Protein AF-A0A4C1XET8-F1 (afdb_monomer_lite)

Radius of gyration: 29.23 Å; chains: 1; bounding box: 94×54×62 Å

Organism: Eumeta variegata (NCBI:txid151549)

Sequence (129 aa):
MHTLQVHTAGDDVRGASLRPRQPWALYQLQVLQNNFCRRASGAPWYVRNDILHRDLELPTISKYMQDMSKSSSTQLLTIPTHYYKQPYPTSLPPHHFIRRPRNVLSDPPDELTAEVERLTNINKDMTEL

Foldseek 3Di:
DDDDDDDDDPPPPVPPPPPPDDCPVLVVVQVVVLVVLCVVVVDDPPDDSVVSCVVVVHDRSVVVVVVVVVVVVVVVPVVDVPVVPDDDDPDDPPDDDPPPPPPPVPDDDDPVRVVVVVVVVVVVVVVVD

Secondary structure (DSSP, 8-state):
--------------------S-THHHHHHHHHHHHHHHHHHT--TTS-HHHHHHHTTPPPHHHHHHHHHHHHHHHHHHS-GGGG-S---S-PPP------------SPPPHHHHHHHHHHHHHHHHH--

pLDDT: mean 70.19, std 18.66, range [33.72, 93.88]

Structure (mmCIF, N/CA/C/O backbone):
data_AF-A0A4C1XET8-F1
#
_entry.id   AF-A0A4C1XET8-F1
#
loop_
_atom_site.group_PDB
_atom_site.id
_atom_site.type_symbol
_atom_site.label_atom_id
_atom_site.label_alt_id
_atom_site.label_comp_id
_atom_site.label_asym_id
_atom_site.label_entity_id
_atom_site.label_seq_id
_atom_site.pdbx_PDB_ins_code
_atom_site.Cartn_x
_atom_site.Cartn_y
_atom_site.Cartn_z
_atom_site.occupancy
_atom_site.B_iso_or_equiv
_atom_site.auth_seq_id
_atom_site.auth_comp_id
_atom_site.auth_asym_id
_atom_site.auth_atom_id
_atom_site.pdbx_PDB_model_num
ATOM 1 N N . MET A 1 1 ? -58.070 42.047 6.136 1.00 39.34 1 MET A N 1
ATOM 2 C CA . MET A 1 1 ? -57.972 41.349 7.433 1.00 39.34 1 MET A CA 1
ATOM 3 C C . MET A 1 1 ? -56.657 40.592 7.464 1.00 39.34 1 MET A C 1
ATOM 5 O O . MET A 1 1 ? -56.384 39.843 6.540 1.00 39.34 1 MET A O 1
ATOM 9 N N . HIS A 1 2 ? -55.825 40.900 8.458 1.00 38.28 2 HIS A N 1
ATOM 10 C CA . HIS A 1 2 ? -54.582 40.201 8.787 1.00 38.28 2 HIS A CA 1
ATOM 11 C C . HIS A 1 2 ? -54.860 38.758 9.231 1.00 38.28 2 HIS A C 1
ATOM 13 O O . HIS A 1 2 ? -55.822 38.572 9.965 1.00 38.28 2 HIS A O 1
ATOM 19 N N . THR A 1 3 ? -53.951 37.824 8.925 1.00 39.72 3 THR A N 1
ATOM 20 C CA . THR A 1 3 ? -53.373 36.871 9.900 1.00 39.72 3 THR A CA 1
ATOM 21 C C . THR A 1 3 ? -52.073 36.266 9.361 1.00 39.72 3 THR A C 1
ATOM 23 O O . THR A 1 3 ? -51.920 36.036 8.166 1.00 39.72 3 THR A O 1
ATOM 26 N N . LEU A 1 4 ? -51.136 36.078 10.286 1.00 35.44 4 LEU A N 1
ATOM 27 C CA . LEU A 1 4 ? -49.729 35.723 10.143 1.00 35.44 4 LEU A CA 1
ATOM 28 C C . LEU A 1 4 ? -49.486 34.198 10.117 1.00 35.44 4 LEU A C 1
ATOM 30 O O . LEU A 1 4 ? -50.296 33.454 10.658 1.00 35.44 4 LEU A O 1
ATOM 34 N N . GLN A 1 5 ? -48.261 33.830 9.694 1.00 38.03 5 GLN A N 1
ATOM 35 C CA . GLN A 1 5 ? -47.422 32.730 10.230 1.00 38.03 5 GLN A CA 1
ATOM 36 C C . GLN A 1 5 ? -47.845 31.278 9.872 1.00 38.03 5 GLN A C 1
ATOM 38 O O . GLN A 1 5 ? -49.017 30.988 9.716 1.00 38.03 5 GLN A O 1
ATOM 43 N N . VAL A 1 6 ? -46.963 30.286 9.671 1.00 40.25 6 VAL A N 1
ATOM 44 C CA . VAL A 1 6 ? -45.672 29.965 10.310 1.00 40.25 6 VAL A CA 1
ATOM 45 C C . VAL A 1 6 ? -44.777 29.158 9.341 1.00 40.25 6 VAL A C 1
ATOM 47 O O . VAL A 1 6 ? -45.244 28.254 8.656 1.00 40.25 6 VAL A O 1
ATOM 50 N N . HIS A 1 7 ? -43.477 29.469 9.330 1.00 39.06 7 HIS A N 1
ATOM 51 C CA . HIS A 1 7 ? -42.389 28.641 8.793 1.00 39.06 7 HIS A CA 1
ATOM 52 C C . HIS A 1 7 ? -42.326 27.277 9.499 1.00 39.06 7 HIS A C 1
ATOM 54 O O . HIS A 1 7 ? -42.211 27.247 10.720 1.00 39.06 7 HIS A O 1
ATOM 60 N N . THR A 1 8 ? -42.218 26.172 8.765 1.00 43.09 8 THR A N 1
ATOM 61 C CA . THR A 1 8 ? -41.610 24.951 9.317 1.00 43.09 8 THR A CA 1
ATOM 62 C C . THR A 1 8 ? -40.394 24.595 8.486 1.00 43.09 8 THR A C 1
ATOM 64 O O . THR A 1 8 ? -40.503 24.184 7.332 1.00 43.09 8 THR A O 1
ATOM 67 N N . ALA A 1 9 ? -39.238 24.851 9.095 1.00 33.72 9 ALA A N 1
ATOM 68 C CA . ALA A 1 9 ? -37.923 24.464 8.637 1.00 33.72 9 ALA A CA 1
ATOM 69 C C . ALA A 1 9 ? -37.924 22.975 8.274 1.00 33.72 9 ALA A C 1
ATOM 71 O O . ALA A 1 9 ? -38.210 22.124 9.110 1.00 33.72 9 ALA A O 1
ATOM 72 N N . GLY A 1 10 ? -37.631 22.674 7.010 1.00 40.53 10 GLY A N 1
ATOM 73 C CA . GLY A 1 10 ? -37.166 21.348 6.643 1.00 40.53 10 GLY A CA 1
ATOM 74 C C . GLY A 1 10 ? -35.786 21.190 7.256 1.00 40.53 10 GLY A C 1
ATOM 75 O O . GLY A 1 10 ? -34.843 21.843 6.811 1.00 40.53 10 GLY A O 1
ATOM 76 N N . ASP A 1 11 ? -35.709 20.392 8.314 1.00 38.19 11 ASP A N 1
ATOM 77 C CA . ASP A 1 11 ? -34.474 19.982 8.961 1.00 38.19 11 ASP A CA 1
ATOM 78 C C . ASP A 1 11 ? -33.574 19.289 7.930 1.00 38.19 11 ASP A C 1
ATOM 80 O O . ASP A 1 11 ? -33.670 18.085 7.683 1.00 38.19 11 ASP A O 1
ATOM 84 N N . ASP A 1 12 ? -32.688 20.065 7.305 1.00 36.69 12 ASP A N 1
ATOM 85 C CA . ASP A 1 12 ? -31.526 19.541 6.604 1.00 36.69 12 ASP A CA 1
ATOM 86 C C . ASP A 1 12 ? -30.596 18.993 7.686 1.00 36.69 12 ASP A C 1
ATOM 88 O O . ASP A 1 12 ? -29.715 19.682 8.213 1.00 36.69 12 ASP A O 1
ATOM 92 N N . VAL A 1 13 ? -30.835 17.736 8.072 1.00 45.59 13 VAL A N 1
ATOM 93 C CA . VAL A 1 13 ? -29.870 16.906 8.790 1.00 45.59 13 VAL A CA 1
ATOM 94 C C . VAL A 1 13 ? -28.740 16.651 7.804 1.00 45.59 13 VAL A C 1
ATOM 96 O O . VAL A 1 13 ? -28.592 15.572 7.229 1.00 45.59 13 VAL A O 1
ATOM 99 N N . ARG A 1 14 ? -27.954 17.705 7.580 1.00 40.78 14 ARG A N 1
ATOM 100 C CA . ARG A 1 14 ? -26.715 17.713 6.833 1.00 40.78 14 ARG A CA 1
ATOM 101 C C . ARG A 1 14 ? -25.785 16.838 7.643 1.00 40.78 14 ARG A C 1
ATOM 103 O O . ARG A 1 14 ? -25.100 17.304 8.555 1.00 40.78 14 ARG A O 1
ATOM 110 N N . GLY A 1 15 ? -25.886 15.538 7.358 1.00 37.50 15 GLY A N 1
ATOM 111 C CA . GLY A 1 15 ? -25.127 14.476 7.976 1.00 37.50 15 GLY A CA 1
ATOM 112 C C . GLY A 1 15 ? -23.712 14.978 8.110 1.00 37.50 15 GLY A C 1
ATOM 113 O O . GLY A 1 15 ? -23.126 15.432 7.124 1.00 37.50 15 GLY A O 1
ATOM 114 N N . ALA A 1 16 ? -23.237 15.011 9.354 1.00 37.81 16 ALA A N 1
ATOM 115 C CA . ALA A 1 16 ? -21.891 15.414 9.679 1.00 37.81 16 ALA A CA 1
ATOM 116 C C . ALA A 1 16 ? -20.969 14.617 8.761 1.00 37.81 16 ALA A C 1
ATOM 118 O O . ALA A 1 16 ? -20.728 13.429 8.966 1.00 37.81 16 ALA A O 1
ATOM 119 N N . SER A 1 17 ? -20.530 15.274 7.688 1.00 46.91 17 SER A N 1
ATOM 120 C CA . SER A 1 17 ? -19.522 14.776 6.783 1.00 46.91 17 SER A CA 1
ATOM 121 C C . SER A 1 17 ? -18.287 14.690 7.652 1.00 46.91 17 SER A C 1
ATOM 123 O O . SER A 1 17 ? -17.556 15.675 7.792 1.00 46.91 17 SER A O 1
ATOM 125 N N . LEU A 1 18 ? -18.097 13.527 8.276 1.00 48.47 18 LEU A N 1
ATOM 126 C CA . LEU A 1 18 ? -16.847 13.089 8.859 1.00 48.47 18 LEU A CA 1
ATOM 127 C C . LEU A 1 18 ? -15.850 13.118 7.707 1.00 48.47 18 LEU A C 1
ATOM 129 O O . LEU A 1 18 ? -15.644 12.126 7.014 1.00 48.47 18 LEU A O 1
ATOM 133 N N . ARG A 1 19 ? -15.295 14.301 7.427 1.00 46.53 19 ARG A N 1
ATOM 134 C CA . ARG A 1 19 ? -14.152 14.432 6.539 1.00 46.53 19 ARG A CA 1
ATOM 135 C C . ARG A 1 19 ? -13.120 13.474 7.123 1.00 46.53 19 ARG A C 1
ATOM 137 O O . ARG A 1 19 ? -12.765 13.664 8.292 1.00 46.53 19 ARG A O 1
ATOM 144 N N . PRO A 1 20 ? -12.667 12.449 6.382 1.00 55.12 20 PRO A N 1
ATOM 145 C CA . PRO A 1 20 ? -11.609 11.589 6.869 1.00 55.12 20 PRO A CA 1
ATOM 146 C C . PRO A 1 20 ? -10.450 12.493 7.274 1.00 55.12 20 PRO A C 1
ATOM 148 O O . PRO A 1 20 ? -9.983 13.321 6.487 1.00 55.12 20 PRO A O 1
ATOM 151 N N . ARG A 1 21 ? -10.080 12.415 8.549 1.00 47.66 21 ARG A N 1
ATOM 152 C CA . ARG A 1 21 ? -9.048 13.235 9.173 1.00 47.66 21 ARG A CA 1
ATOM 153 C C . ARG A 1 21 ? -7.734 12.992 8.423 1.00 47.66 21 ARG A C 1
ATOM 155 O O . ARG A 1 21 ? -7.104 11.968 8.615 1.00 47.66 21 ARG A O 1
ATOM 162 N N . GLN A 1 22 ? -7.406 13.916 7.522 1.00 57.56 22 GLN A N 1
ATOM 163 C CA . GLN A 1 22 ? -6.176 14.065 6.732 1.00 57.56 22 GLN A CA 1
ATOM 164 C C . GLN A 1 22 ? -5.466 12.756 6.279 1.00 57.56 22 GLN A C 1
ATOM 166 O O . GLN A 1 22 ? -4.649 12.204 7.013 1.00 57.56 22 GLN A O 1
ATOM 171 N N . PRO A 1 23 ? -5.679 12.302 5.026 1.00 67.75 23 PRO A N 1
ATOM 172 C CA . PRO A 1 23 ? -5.219 11.015 4.479 1.00 67.75 23 PRO A CA 1
ATOM 173 C C . PRO A 1 23 ? -3.732 10.949 4.073 1.00 67.75 23 PRO A C 1
ATOM 175 O O . PRO A 1 23 ? -3.327 10.003 3.399 1.00 67.75 23 PRO A O 1
ATOM 178 N N . TRP A 1 24 ? -2.898 11.926 4.448 1.00 77.94 24 TRP A N 1
ATOM 179 C CA . TRP A 1 24 ? -1.510 11.998 3.969 1.00 77.94 24 TRP A CA 1
ATOM 180 C C . TRP A 1 24 ? -0.657 10.819 4.462 1.00 77.94 24 TRP A C 1
ATOM 182 O O . TRP A 1 24 ? 0.081 10.231 3.680 1.00 77.94 24 TRP A O 1
ATOM 192 N N . ALA A 1 25 ? -0.806 10.415 5.727 1.00 84.62 25 ALA A N 1
ATOM 193 C CA . ALA A 1 25 ? -0.060 9.295 6.299 1.00 84.62 25 ALA A CA 1
ATOM 194 C C . ALA A 1 25 ? -0.471 7.951 5.673 1.00 84.62 25 ALA A C 1
ATOM 196 O O . ALA A 1 25 ? 0.384 7.129 5.352 1.00 84.62 25 ALA A O 1
ATOM 197 N N . LEU A 1 26 ? -1.771 7.755 5.422 1.00 87.25 26 LEU A N 1
ATOM 198 C CA . LEU A 1 26 ? -2.273 6.572 4.717 1.00 87.25 26 LEU A CA 1
ATOM 199 C C . LEU A 1 26 ? -1.778 6.528 3.271 1.00 87.25 26 LEU A C 1
ATOM 201 O O . LEU A 1 26 ? -1.418 5.462 2.780 1.00 87.25 26 LEU A O 1
ATOM 205 N N . TYR A 1 27 ? -1.719 7.682 2.607 1.00 89.00 27 TYR A N 1
ATOM 206 C CA . TYR A 1 27 ? -1.155 7.791 1.268 1.00 89.00 27 TYR A C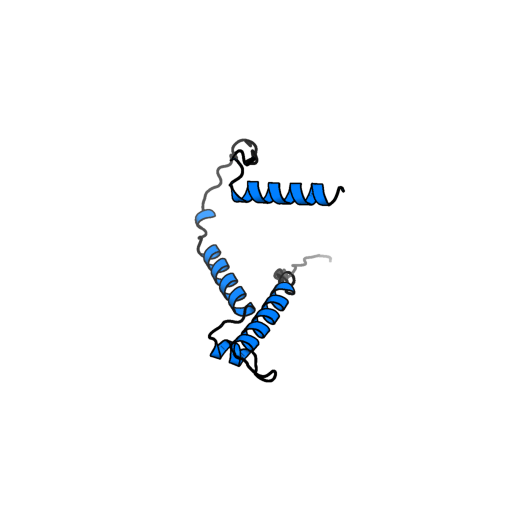A 1
ATOM 207 C C . TYR A 1 27 ? 0.334 7.416 1.248 1.00 89.00 27 TYR A C 1
ATOM 209 O O . TYR A 1 27 ? 0.739 6.597 0.425 1.00 89.00 27 TYR A O 1
ATOM 217 N N . GLN A 1 28 ? 1.137 7.933 2.183 1.00 92.12 28 GLN A N 1
ATOM 218 C CA . GLN A 1 28 ? 2.557 7.575 2.286 1.00 92.12 28 GLN A CA 1
ATOM 219 C C . GLN A 1 28 ? 2.750 6.083 2.565 1.00 92.12 28 GLN A C 1
ATOM 221 O O . GLN A 1 28 ? 3.571 5.429 1.921 1.00 92.12 28 GLN A O 1
ATOM 226 N N . LEU A 1 29 ? 1.947 5.520 3.470 1.00 92.69 29 LEU A N 1
ATOM 227 C CA . LEU A 1 29 ? 1.992 4.095 3.782 1.00 92.69 29 LEU A CA 1
ATOM 228 C C . LEU A 1 29 ? 1.628 3.253 2.549 1.00 92.69 29 LEU A C 1
ATOM 230 O O . LEU A 1 29 ? 2.283 2.251 2.266 1.00 92.69 29 LEU A O 1
ATOM 234 N N . GLN A 1 30 ? 0.647 3.697 1.757 1.00 92.75 30 GLN A N 1
ATOM 235 C CA . GLN A 1 30 ? 0.269 3.033 0.513 1.00 92.75 30 GLN A CA 1
ATOM 236 C C . GLN A 1 30 ? 1.383 3.079 -0.540 1.00 92.75 30 GLN A C 1
ATOM 238 O O . GLN A 1 30 ? 1.630 2.079 -1.216 1.00 92.75 30 GLN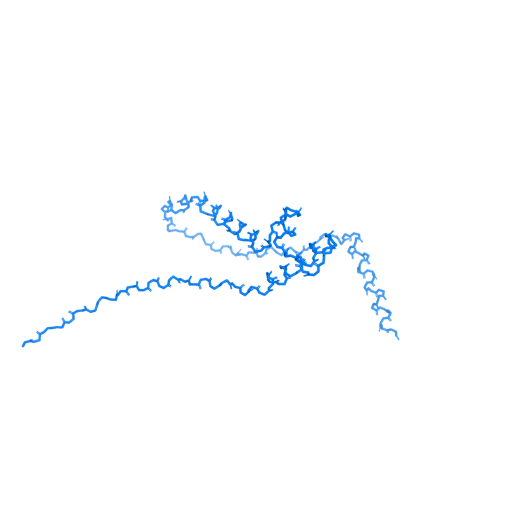 A O 1
ATOM 243 N N . VAL A 1 31 ? 2.071 4.216 -0.677 1.00 92.62 31 VAL A N 1
ATOM 244 C CA . VAL A 1 31 ? 3.227 4.362 -1.577 1.00 92.62 31 VAL A CA 1
ATOM 245 C C . VAL A 1 31 ? 4.366 3.440 -1.141 1.00 92.62 31 VAL A C 1
ATOM 247 O O . VAL A 1 31 ? 4.945 2.750 -1.984 1.00 92.62 31 VAL A O 1
ATOM 250 N N . LEU A 1 32 ? 4.643 3.371 0.163 1.00 93.88 32 LEU A N 1
ATOM 251 C CA . LEU A 1 32 ? 5.653 2.479 0.728 1.00 93.88 32 LEU A CA 1
ATOM 252 C C . LEU A 1 32 ? 5.327 1.009 0.442 1.00 93.88 32 LEU A C 1
ATOM 254 O O . LEU A 1 32 ? 6.187 0.280 -0.048 1.00 93.88 32 LEU A O 1
ATOM 258 N N . GLN A 1 33 ? 4.081 0.585 0.668 1.00 93.88 33 GLN A N 1
ATOM 259 C CA . GLN A 1 33 ? 3.639 -0.781 0.379 1.00 93.88 33 GLN A CA 1
ATOM 260 C C . GLN A 1 33 ? 3.757 -1.115 -1.107 1.00 93.88 33 GLN A C 1
ATOM 262 O O . GLN A 1 33 ? 4.241 -2.188 -1.455 1.00 93.88 33 GLN A O 1
ATOM 267 N N . ASN A 1 34 ? 3.364 -0.195 -1.990 1.00 92.81 34 ASN A N 1
ATOM 268 C CA . ASN A 1 34 ? 3.487 -0.402 -3.432 1.00 92.81 34 ASN A CA 1
ATOM 269 C C . ASN A 1 34 ? 4.960 -0.561 -3.847 1.00 92.81 34 ASN A C 1
ATOM 271 O O . ASN A 1 34 ? 5.280 -1.413 -4.675 1.00 92.81 34 ASN A O 1
ATOM 275 N N . ASN A 1 35 ? 5.868 0.223 -3.255 1.00 93.06 35 ASN A N 1
ATOM 276 C CA . ASN A 1 35 ? 7.303 0.104 -3.510 1.00 93.06 35 ASN A CA 1
ATOM 277 C C . ASN A 1 35 ? 7.860 -1.225 -2.983 1.00 93.06 35 ASN A C 1
ATOM 279 O O . ASN A 1 35 ? 8.584 -1.916 -3.696 1.00 93.06 35 ASN A O 1
ATOM 283 N N . PHE A 1 36 ? 7.462 -1.613 -1.771 1.00 93.31 36 PHE A N 1
ATOM 284 C CA . PHE A 1 36 ? 7.841 -2.887 -1.173 1.00 93.31 36 PHE A CA 1
ATOM 285 C C . PHE A 1 36 ? 7.403 -4.069 -2.043 1.00 93.31 36 PHE A C 1
ATOM 287 O O . PHE A 1 36 ? 8.239 -4.889 -2.407 1.00 93.31 36 PHE A O 1
ATOM 294 N N . CYS A 1 37 ? 6.134 -4.111 -2.463 1.00 91.88 37 CYS A N 1
ATOM 295 C CA . CYS A 1 37 ? 5.607 -5.182 -3.314 1.00 91.88 37 CYS A CA 1
ATOM 296 C C . CYS A 1 37 ? 6.357 -5.268 -4.651 1.00 91.88 37 CYS A C 1
ATOM 298 O O . CYS A 1 37 ? 6.662 -6.360 -5.125 1.00 91.88 37 CYS A O 1
ATOM 300 N N . ARG A 1 3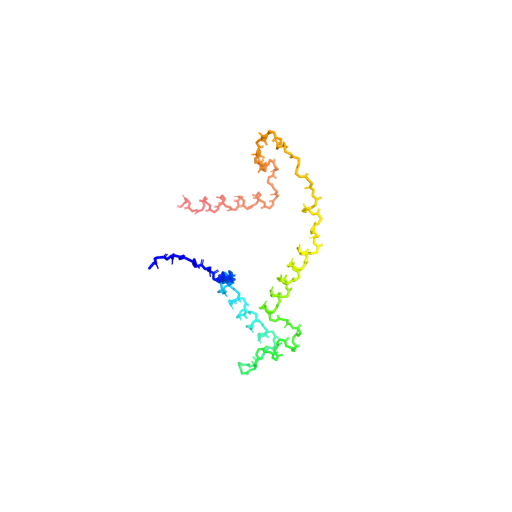8 ? 6.714 -4.120 -5.242 1.00 92.69 38 ARG A N 1
ATOM 301 C CA . ARG A 1 38 ? 7.520 -4.062 -6.472 1.00 92.69 38 ARG A CA 1
ATOM 302 C C . ARG A 1 38 ? 8.935 -4.591 -6.285 1.00 92.69 38 ARG A C 1
ATOM 304 O O . ARG A 1 38 ? 9.411 -5.348 -7.122 1.00 92.69 38 ARG A O 1
ATOM 311 N N . ARG A 1 39 ? 9.603 -4.211 -5.195 1.00 92.38 39 ARG A N 1
ATOM 312 C CA . ARG A 1 39 ? 10.954 -4.701 -4.887 1.00 92.38 39 ARG A CA 1
ATOM 313 C C . ARG A 1 39 ? 10.955 -6.191 -4.560 1.00 92.38 39 ARG A C 1
ATOM 315 O O . ARG A 1 39 ? 11.834 -6.894 -5.035 1.00 92.38 39 ARG A O 1
ATOM 322 N N . ALA A 1 40 ? 9.965 -6.662 -3.804 1.00 90.69 40 ALA A N 1
ATOM 323 C CA . ALA A 1 40 ? 9.831 -8.067 -3.427 1.00 90.69 40 ALA A CA 1
ATOM 324 C C . ALA A 1 40 ? 9.573 -8.977 -4.639 1.00 90.69 40 ALA A C 1
ATOM 326 O O . ALA A 1 40 ? 10.129 -10.065 -4.716 1.00 90.69 40 ALA A O 1
ATOM 327 N N . SER A 1 41 ? 8.767 -8.516 -5.600 1.00 88.12 41 SER A N 1
ATOM 328 C CA . SER A 1 41 ? 8.469 -9.252 -6.840 1.00 88.12 41 SER A CA 1
ATOM 329 C C . SER A 1 41 ? 9.511 -9.065 -7.949 1.00 88.12 41 SER A C 1
ATOM 331 O O . SER A 1 41 ? 9.445 -9.752 -8.964 1.00 88.12 41 SER A O 1
ATOM 333 N N . GLY A 1 42 ? 10.447 -8.119 -7.807 1.00 92.38 42 GLY A N 1
ATOM 334 C CA . GLY A 1 42 ? 11.377 -7.750 -8.881 1.00 92.38 42 GLY A CA 1
ATOM 335 C C . GLY A 1 42 ? 10.681 -7.183 -10.127 1.00 92.38 42 GLY A C 1
ATOM 336 O O . GLY A 1 42 ? 11.227 -7.251 -11.228 1.00 92.38 42 GLY A O 1
ATOM 337 N N . ALA A 1 43 ? 9.463 -6.653 -9.980 1.00 91.19 43 ALA A N 1
ATOM 338 C CA . ALA A 1 43 ? 8.614 -6.298 -11.108 1.00 91.19 43 ALA A CA 1
ATOM 339 C C . ALA A 1 43 ? 9.062 -5.003 -11.822 1.00 91.19 43 ALA A C 1
ATOM 341 O O . ALA A 1 43 ? 9.368 -4.000 -11.165 1.00 91.19 43 ALA A O 1
ATOM 342 N N . PRO A 1 44 ? 9.023 -4.965 -13.169 1.00 91.12 44 PRO A N 1
ATOM 343 C CA . PRO A 1 44 ? 9.243 -3.745 -13.943 1.00 91.12 44 PRO A CA 1
ATOM 344 C C . PRO A 1 44 ? 8.251 -2.619 -13.609 1.00 91.12 44 PRO A C 1
ATOM 346 O O . PRO A 1 44 ? 7.113 -2.849 -13.200 1.00 91.12 44 PRO A O 1
ATOM 349 N N . TRP A 1 45 ? 8.649 -1.368 -13.865 1.00 88.19 45 TRP A N 1
ATOM 350 C CA . TRP A 1 45 ? 7.875 -0.167 -13.508 1.00 88.19 45 TRP A CA 1
ATOM 351 C C . TRP A 1 45 ? 6.486 -0.067 -14.164 1.00 88.19 45 TRP A C 1
ATOM 353 O O . TRP A 1 45 ? 5.641 0.675 -13.661 1.00 88.19 45 TRP A O 1
ATOM 363 N N . TYR A 1 46 ? 6.245 -0.780 -15.267 1.00 89.12 46 TYR A N 1
ATOM 364 C CA . TYR A 1 46 ? 4.965 -0.787 -15.984 1.00 89.12 46 TYR A CA 1
ATOM 365 C C . TYR A 1 46 ? 3.979 -1.837 -15.451 1.00 89.12 46 TYR A C 1
ATOM 367 O O . TYR A 1 46 ? 2.808 -1.826 -15.829 1.00 89.12 46 TYR A O 1
ATOM 375 N N . VAL A 1 47 ? 4.415 -2.735 -14.561 1.00 90.62 47 VAL A N 1
ATOM 376 C CA . VAL A 1 47 ? 3.519 -3.715 -13.938 1.00 90.62 47 VAL A CA 1
ATOM 377 C C . VAL A 1 47 ? 2.565 -2.993 -12.993 1.00 90.62 47 VAL A C 1
ATOM 379 O O . VAL A 1 47 ? 2.982 -2.203 -12.137 1.00 90.62 47 VAL A O 1
ATOM 382 N N . ARG A 1 48 ? 1.265 -3.240 -13.163 1.00 92.69 48 ARG A N 1
ATOM 383 C CA . ARG A 1 48 ? 0.227 -2.576 -12.373 1.00 92.69 48 ARG A CA 1
ATOM 384 C C . ARG A 1 48 ? 0.243 -3.082 -10.929 1.00 92.69 48 ARG A C 1
ATOM 386 O O . ARG A 1 48 ? 0.388 -4.275 -10.681 1.00 92.69 48 ARG A O 1
ATOM 393 N N . ASN A 1 49 ? 0.061 -2.169 -9.974 1.00 90.88 49 ASN A N 1
ATOM 394 C CA . ASN A 1 49 ? 0.117 -2.503 -8.547 1.00 90.88 49 ASN A CA 1
ATOM 395 C C . ASN A 1 49 ? -0.986 -3.491 -8.127 1.00 90.88 49 ASN A C 1
ATOM 397 O O . ASN A 1 49 ? -0.770 -4.262 -7.203 1.00 90.88 49 ASN A O 1
ATOM 401 N N . ASP A 1 50 ? -2.146 -3.500 -8.792 1.00 89.81 50 ASP A N 1
ATOM 402 C CA . ASP A 1 50 ? -3.229 -4.448 -8.493 1.00 89.81 50 ASP A CA 1
ATOM 403 C C . ASP A 1 50 ? -2.866 -5.897 -8.832 1.00 89.81 50 ASP A C 1
ATOM 405 O O . ASP A 1 50 ? -3.287 -6.801 -8.115 1.00 89.81 50 ASP A O 1
ATOM 409 N N . ILE A 1 51 ? -2.066 -6.111 -9.881 1.00 90.56 51 ILE A N 1
ATOM 410 C CA . ILE A 1 51 ? -1.541 -7.435 -10.237 1.00 90.56 51 ILE A CA 1
ATOM 411 C C . ILE A 1 51 ? -0.586 -7.902 -9.136 1.00 90.56 51 ILE A C 1
ATOM 413 O O . ILE A 1 51 ? -0.763 -8.985 -8.602 1.00 90.56 51 ILE A O 1
ATOM 417 N N . LEU A 1 52 ? 0.330 -7.036 -8.692 1.00 92.06 52 LEU A N 1
ATOM 418 C CA . LEU A 1 52 ? 1.272 -7.364 -7.615 1.00 92.06 52 LEU A CA 1
ATOM 419 C C . LEU A 1 52 ? 0.578 -7.681 -6.288 1.00 92.06 52 LEU A C 1
ATOM 421 O O . LEU A 1 52 ? 0.973 -8.609 -5.595 1.00 92.06 52 LEU A O 1
ATOM 425 N N . HIS A 1 53 ? -0.464 -6.928 -5.935 1.00 92.50 53 HIS A N 1
ATOM 426 C CA . HIS A 1 53 ? -1.257 -7.199 -4.732 1.00 92.50 53 HIS A CA 1
ATOM 427 C C . HIS A 1 53 ? -2.024 -8.525 -4.832 1.00 92.50 53 HIS A C 1
ATOM 429 O O . HIS A 1 53 ? -2.174 -9.211 -3.827 1.00 92.50 53 HIS A O 1
ATOM 435 N N . ARG A 1 54 ? -2.484 -8.917 -6.028 1.00 91.19 54 ARG A N 1
ATOM 436 C CA . ARG A 1 54 ? -3.116 -10.228 -6.251 1.00 91.19 54 ARG A CA 1
ATOM 437 C C . ARG A 1 54 ? -2.108 -11.372 -6.202 1.00 91.19 54 ARG A C 1
ATOM 439 O O . ARG A 1 54 ? -2.372 -12.344 -5.510 1.00 91.19 54 ARG A O 1
ATOM 446 N N . ASP A 1 55 ? -0.976 -11.231 -6.882 1.00 91.31 55 ASP A N 1
ATOM 447 C CA . ASP A 1 55 ? 0.063 -12.263 -6.968 1.00 91.31 55 ASP A CA 1
ATOM 448 C C . ASP A 1 55 ? 0.727 -12.526 -5.608 1.00 91.31 55 ASP A C 1
ATOM 450 O O . ASP A 1 55 ? 1.104 -13.654 -5.307 1.00 91.31 55 ASP A O 1
ATOM 454 N N . LEU A 1 56 ? 0.850 -11.489 -4.770 1.00 88.31 56 LEU A N 1
ATOM 455 C CA . LEU A 1 56 ? 1.355 -11.595 -3.396 1.00 88.31 56 LEU A CA 1
ATOM 456 C C . LEU A 1 56 ? 0.257 -11.931 -2.373 1.00 88.31 56 LEU A C 1
ATOM 458 O O . LEU A 1 56 ? 0.557 -12.044 -1.188 1.00 88.31 56 LEU A O 1
ATOM 462 N N . GLU A 1 57 ? -1.005 -12.028 -2.803 1.00 90.06 57 GLU A N 1
ATOM 463 C CA . GLU A 1 57 ? -2.183 -12.197 -1.938 1.00 90.06 57 GLU A CA 1
ATOM 464 C C . GLU A 1 57 ? -2.294 -11.129 -0.824 1.00 90.06 57 GLU A C 1
ATOM 466 O O . GLU A 1 57 ? -2.871 -11.353 0.243 1.00 90.06 57 GLU A O 1
ATOM 471 N N . LEU A 1 58 ? -1.767 -9.922 -1.074 1.00 90.69 58 LEU A N 1
ATOM 472 C CA . LEU A 1 58 ? -1.720 -8.825 -0.109 1.00 90.69 58 LEU A CA 1
ATOM 473 C C . LEU A 1 58 ? -2.844 -7.804 -0.343 1.00 90.69 58 LEU A C 1
ATOM 475 O O . LEU A 1 58 ? -2.973 -7.241 -1.432 1.00 90.69 58 LEU A O 1
ATOM 479 N N . PRO A 1 59 ? -3.646 -7.467 0.684 1.00 89.69 59 PRO A N 1
ATOM 480 C CA . PRO A 1 59 ? -4.579 -6.359 0.584 1.00 89.69 59 PRO A CA 1
ATOM 481 C C . PRO A 1 59 ? -3.843 -5.012 0.611 1.00 89.69 59 PRO A C 1
ATOM 483 O O . PRO A 1 59 ? -2.924 -4.768 1.393 1.00 89.69 59 PRO A O 1
ATOM 486 N N . THR A 1 60 ? -4.323 -4.081 -0.206 1.00 91.69 60 THR A N 1
ATOM 487 C CA . THR A 1 60 ? -3.961 -2.660 -0.156 1.00 91.69 60 THR A CA 1
ATOM 488 C C . THR A 1 60 ? -4.265 -2.081 1.236 1.00 91.69 60 THR A C 1
ATOM 490 O O . THR A 1 60 ? -5.340 -2.338 1.784 1.00 91.69 60 THR A O 1
ATOM 493 N N . ILE A 1 61 ? -3.367 -1.272 1.809 1.00 88.50 61 ILE A N 1
ATOM 494 C CA . ILE A 1 61 ? -3.535 -0.668 3.149 1.00 88.50 61 ILE A CA 1
ATOM 495 C C . ILE A 1 61 ? -4.865 0.061 3.302 1.00 88.50 61 ILE A C 1
ATOM 497 O O . ILE A 1 61 ? -5.502 -0.045 4.347 1.00 88.50 61 ILE A O 1
ATOM 501 N N . SER A 1 62 ? -5.317 0.774 2.270 1.00 87.94 62 SER A N 1
ATOM 502 C CA . SER A 1 62 ? -6.613 1.459 2.310 1.00 87.94 62 SER A CA 1
ATOM 503 C C . SER A 1 62 ? -7.782 0.492 2.529 1.00 87.94 62 SER A C 1
ATOM 505 O O . SER A 1 62 ? -8.684 0.799 3.308 1.00 87.94 62 SER A O 1
ATOM 507 N N . LYS A 1 63 ? -7.751 -0.681 1.885 1.00 88.81 63 LYS A N 1
ATOM 508 C CA . LYS A 1 63 ? -8.753 -1.740 2.043 1.00 88.81 63 LYS A CA 1
ATOM 509 C C . LYS A 1 63 ? -8.670 -2.348 3.440 1.00 88.81 63 LYS A C 1
ATOM 511 O O . LYS A 1 63 ? -9.680 -2.414 4.129 1.00 88.81 63 LYS A O 1
ATOM 516 N N . TYR A 1 64 ? -7.463 -2.697 3.883 1.00 89.00 64 TYR A N 1
ATOM 517 C CA . TYR A 1 64 ? -7.232 -3.253 5.217 1.00 89.00 64 TYR A CA 1
ATOM 518 C C . TYR A 1 64 ? -7.716 -2.313 6.333 1.00 89.00 64 TYR A C 1
ATOM 520 O O . TYR A 1 64 ? -8.456 -2.725 7.222 1.00 89.00 64 TYR A O 1
ATOM 528 N N . MET A 1 65 ? -7.367 -1.026 6.257 1.00 87.06 65 MET A N 1
ATOM 529 C CA . MET A 1 65 ? -7.804 -0.014 7.223 1.00 87.06 65 MET A CA 1
ATOM 530 C C . MET A 1 65 ? -9.323 0.160 7.235 1.00 87.06 65 MET A C 1
ATOM 532 O O . MET A 1 65 ? -9.913 0.300 8.304 1.00 87.06 65 MET A O 1
ATOM 536 N N . GLN A 1 66 ? -9.974 0.121 6.071 1.00 87.75 66 GLN A N 1
ATOM 537 C CA . GLN A 1 66 ? -11.435 0.180 5.996 1.00 87.75 66 GLN A CA 1
ATOM 538 C C . GLN A 1 66 ? -12.092 -1.061 6.595 1.00 87.75 66 GLN A C 1
ATOM 540 O O . GLN A 1 66 ? -13.054 -0.928 7.348 1.00 87.75 66 GLN A O 1
ATOM 545 N N . ASP A 1 67 ? -11.584 -2.251 6.293 1.00 88.19 67 ASP A N 1
ATOM 546 C CA . ASP A 1 67 ? -12.141 -3.501 6.809 1.00 88.19 67 ASP A CA 1
ATOM 547 C C . ASP A 1 67 ? -11.956 -3.597 8.332 1.00 88.19 67 ASP A C 1
ATOM 549 O O . ASP A 1 67 ? -12.891 -3.962 9.046 1.00 88.19 67 ASP A O 1
ATOM 553 N N . MET A 1 68 ? -10.817 -3.127 8.852 1.00 80.44 68 MET A N 1
ATOM 554 C CA . MET A 1 68 ? -10.569 -3.021 10.292 1.00 80.44 68 MET A CA 1
ATOM 555 C C . MET A 1 68 ? -11.417 -1.928 10.968 1.00 80.44 68 MET A C 1
ATOM 557 O O . MET A 1 68 ? -11.883 -2.075 12.102 1.00 80.44 68 MET A O 1
ATOM 561 N N . SER A 1 69 ? -11.680 -0.819 10.274 1.00 84.00 69 SER A N 1
ATOM 562 C CA . SER A 1 69 ? -12.588 0.222 10.766 1.00 84.00 69 SER A CA 1
ATOM 563 C C . SER A 1 69 ? -14.035 -0.274 10.828 1.00 84.00 69 SER A C 1
ATOM 565 O O . SER A 1 69 ? -14.769 0.076 11.754 1.00 84.00 69 SER A O 1
ATOM 567 N N . LYS A 1 70 ? -14.462 -1.090 9.859 1.00 81.69 70 LYS A N 1
ATOM 568 C CA . LYS A 1 70 ? -15.796 -1.702 9.856 1.00 81.69 70 LYS A CA 1
ATOM 569 C C . LYS A 1 70 ? -15.922 -2.715 10.985 1.00 81.69 70 LYS A C 1
ATOM 571 O O . LYS A 1 70 ? -16.876 -2.620 11.748 1.00 81.69 70 LYS A O 1
ATOM 576 N N . SER A 1 71 ? -14.947 -3.616 11.137 1.00 75.31 71 SER A N 1
ATOM 577 C CA . SER A 1 71 ? -14.968 -4.635 12.193 1.00 75.31 71 SER A CA 1
ATOM 578 C C . SER A 1 71 ? -14.957 -4.024 13.597 1.00 75.31 71 SER A C 1
ATOM 580 O O . SER A 1 71 ? -15.630 -4.527 14.496 1.00 75.31 71 SER A O 1
ATOM 582 N N . SER A 1 72 ? -14.239 -2.918 13.805 1.00 67.69 72 SER A N 1
ATOM 583 C CA . SER A 1 72 ? -14.248 -2.193 15.083 1.00 67.69 72 SER A CA 1
ATOM 584 C C . SER A 1 72 ? -15.572 -1.464 15.331 1.00 67.69 72 SER A C 1
ATOM 586 O O . SER A 1 72 ? -16.104 -1.524 16.438 1.00 67.69 72 SER A O 1
ATOM 588 N N . SER A 1 73 ? -16.171 -0.862 14.300 1.00 62.19 73 SER A N 1
ATOM 589 C CA . SER A 1 73 ? -17.489 -0.218 14.413 1.00 62.19 73 SER A CA 1
ATOM 590 C C . SER A 1 73 ? -18.607 -1.226 14.698 1.00 62.19 73 SER A C 1
ATOM 592 O O . SER A 1 73 ? -19.475 -0.971 15.530 1.00 62.19 73 SER A O 1
ATOM 594 N N . THR A 1 74 ? -18.582 -2.399 14.058 1.00 61.66 74 THR A N 1
ATOM 595 C CA . THR A 1 74 ? -19.567 -3.459 14.316 1.00 61.66 74 THR A CA 1
ATOM 596 C C . THR A 1 74 ? -19.398 -4.073 15.699 1.00 61.66 74 THR A C 1
ATOM 598 O O . THR A 1 74 ? -20.399 -4.378 16.339 1.00 61.66 74 THR A O 1
ATOM 601 N N . GLN A 1 75 ? -18.167 -4.209 16.204 1.00 58.69 75 GLN A N 1
ATOM 602 C CA . GLN A 1 75 ? -17.928 -4.645 17.586 1.00 58.69 75 GLN A CA 1
ATOM 603 C C . GLN A 1 75 ? -18.534 -3.663 18.597 1.00 58.69 75 GLN A C 1
ATOM 605 O O . GLN A 1 75 ? -19.180 -4.097 19.545 1.00 58.69 75 GLN A O 1
ATOM 610 N N . LEU A 1 76 ? -18.423 -2.352 18.353 1.00 54.22 76 LEU A N 1
ATOM 611 C CA . LEU A 1 76 ? -19.038 -1.325 19.202 1.00 54.22 76 LEU A CA 1
ATOM 612 C C . LEU A 1 76 ? -20.576 -1.320 19.132 1.00 54.22 76 LEU A C 1
ATOM 614 O O . LEU A 1 76 ? -21.216 -1.066 20.144 1.00 54.22 76 LEU A O 1
ATOM 618 N N . LEU A 1 77 ? -21.172 -1.641 17.977 1.00 58.03 77 LEU A N 1
ATOM 619 C CA . LEU A 1 77 ? -22.629 -1.823 17.828 1.00 58.03 77 LEU A CA 1
ATOM 620 C C . LEU A 1 77 ? -23.140 -3.145 18.433 1.00 58.03 77 LEU A C 1
ATOM 622 O O . LEU A 1 77 ? -24.319 -3.253 18.765 1.00 58.03 77 LEU A O 1
ATOM 626 N N . THR A 1 78 ? -22.264 -4.149 18.560 1.00 55.28 78 THR A N 1
ATOM 627 C CA . THR A 1 78 ? -22.572 -5.463 19.152 1.00 55.28 78 THR A CA 1
ATOM 628 C C . THR A 1 78 ? -22.454 -5.449 20.671 1.00 55.28 78 THR A C 1
ATOM 630 O O . THR A 1 78 ? -23.045 -6.312 21.310 1.00 55.28 78 THR A O 1
ATOM 633 N N . ILE A 1 79 ? -21.763 -4.465 21.268 1.00 61.22 79 ILE A N 1
ATOM 634 C CA . ILE A 1 79 ? -22.015 -4.084 22.661 1.00 61.22 79 ILE A CA 1
ATOM 635 C C . ILE A 1 79 ? -23.440 -3.537 22.655 1.00 61.22 79 ILE A C 1
ATOM 637 O O . ILE A 1 79 ? -23.657 -2.417 22.185 1.00 61.22 79 ILE A O 1
ATOM 641 N N . PRO A 1 80 ? -24.448 -4.311 23.087 1.00 50.75 80 PRO A N 1
ATOM 642 C CA . PRO A 1 80 ? -25.806 -3.868 22.917 1.00 50.75 80 PRO A CA 1
ATOM 643 C C . PRO A 1 80 ? -25.975 -2.609 23.764 1.00 50.75 80 PRO A C 1
ATOM 645 O O . PRO A 1 80 ? -25.407 -2.477 24.853 1.00 50.75 80 PRO A O 1
ATOM 648 N N . THR A 1 81 ? -26.830 -1.723 23.285 1.00 53.94 81 THR A N 1
ATOM 649 C CA . THR A 1 81 ? -27.992 -1.120 23.969 1.00 53.94 81 THR A CA 1
ATOM 650 C C . THR A 1 81 ? -28.425 -1.642 25.368 1.00 53.94 81 THR A C 1
ATOM 652 O O . THR A 1 81 ? -29.373 -1.111 25.938 1.00 53.94 81 THR A O 1
ATOM 655 N N . HIS A 1 82 ? -27.748 -2.624 25.968 1.00 52.53 82 HIS A N 1
ATOM 656 C CA . HIS A 1 82 ? -27.796 -3.072 27.354 1.00 52.53 82 HIS A CA 1
ATOM 657 C C . HIS A 1 82 ? -27.366 -1.990 28.362 1.00 52.53 82 HIS A C 1
ATOM 659 O O . HIS A 1 82 ? -27.849 -1.993 29.490 1.00 52.53 82 HIS A O 1
ATOM 665 N N . TYR A 1 83 ? -26.525 -1.022 27.973 1.00 51.56 83 TYR A N 1
ATOM 666 C CA . TYR A 1 83 ? -26.135 0.080 28.872 1.00 51.56 83 TYR A CA 1
ATOM 667 C C . TYR A 1 83 ? -27.143 1.240 28.945 1.00 51.56 83 TYR A C 1
ATOM 669 O O . TYR A 1 83 ? -27.067 2.039 29.873 1.00 51.56 83 TYR A O 1
ATOM 677 N N . TYR A 1 84 ? -28.119 1.325 28.033 1.00 53.22 84 TYR A N 1
ATOM 678 C CA . TYR A 1 84 ? -29.113 2.414 28.020 1.00 53.22 84 TYR A CA 1
ATOM 679 C C . TYR A 1 84 ? -30.472 2.039 28.638 1.00 53.22 84 TYR A C 1
ATOM 681 O O . TYR A 1 84 ? -31.390 2.853 28.639 1.00 53.22 84 TYR A O 1
ATOM 689 N N . LYS A 1 85 ? -30.614 0.831 29.203 1.00 50.50 85 LYS A N 1
ATOM 690 C CA . LYS A 1 85 ? -31.809 0.399 29.956 1.00 50.50 85 LYS A CA 1
ATOM 691 C C . LYS A 1 85 ? -31.538 0.287 31.461 1.00 50.50 85 LYS A C 1
ATOM 693 O O . LYS A 1 85 ? -31.893 -0.709 32.081 1.00 50.50 85 LYS A O 1
ATOM 698 N N . GLN A 1 86 ? -30.895 1.286 32.054 1.00 59.69 86 GLN A N 1
ATOM 699 C CA . GLN A 1 86 ? -30.857 1.431 33.511 1.00 59.69 86 GLN A CA 1
ATOM 700 C C . GLN A 1 86 ? -31.635 2.700 33.884 1.00 59.69 86 GLN A C 1
ATOM 702 O O . GLN A 1 86 ? -31.324 3.762 33.341 1.00 59.69 86 GLN A O 1
ATOM 707 N N . PRO A 1 87 ? -32.653 2.628 34.764 1.00 50.97 87 PRO A N 1
ATOM 708 C CA . PRO A 1 87 ? -33.254 3.823 35.342 1.00 50.97 87 PRO A CA 1
ATOM 709 C C . PRO A 1 87 ? -32.151 4.578 36.085 1.00 50.97 87 PRO A C 1
ATOM 711 O O . PRO A 1 87 ? -31.508 4.007 36.962 1.00 50.97 87 PRO A O 1
ATOM 714 N N . TYR A 1 88 ? -31.895 5.830 35.712 1.00 59.19 88 TYR A N 1
ATOM 715 C CA . TYR A 1 88 ? -30.913 6.679 36.383 1.00 59.19 88 TYR A CA 1
ATOM 716 C C . TYR A 1 88 ? -31.174 6.698 37.901 1.00 59.19 88 TYR A C 1
ATOM 718 O O . TYR A 1 88 ? -32.236 7.171 38.312 1.00 59.19 88 TYR A O 1
ATOM 726 N N . PRO A 1 89 ? -30.239 6.254 38.761 1.00 50.03 89 PRO A N 1
ATOM 727 C CA . PRO A 1 89 ? -30.282 6.607 40.168 1.00 50.03 89 PRO A CA 1
ATOM 728 C C . PRO A 1 8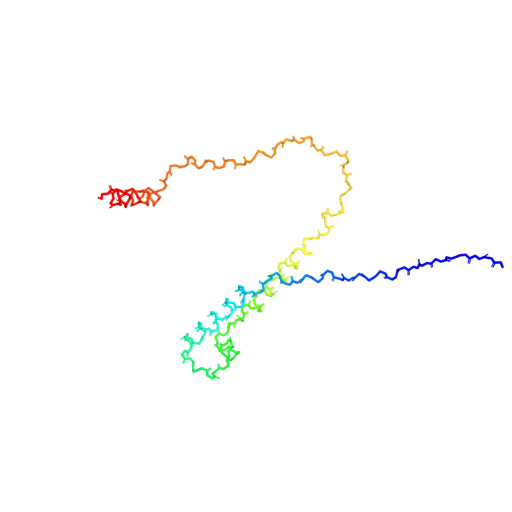9 ? -29.801 8.056 40.275 1.00 50.03 89 PRO A C 1
ATOM 730 O O . PRO A 1 89 ? -28.654 8.371 39.956 1.00 50.03 89 PRO A O 1
ATOM 733 N N . THR A 1 90 ? -30.679 8.958 40.699 1.00 59.59 90 THR A N 1
ATOM 734 C CA . THR A 1 90 ? -30.409 10.377 40.981 1.00 59.59 90 THR A CA 1
ATOM 735 C C . THR A 1 90 ? -29.531 10.556 42.227 1.00 59.59 90 THR A C 1
ATOM 737 O O . THR A 1 90 ? -29.921 11.191 43.201 1.00 59.59 90 THR A O 1
ATOM 740 N N . SER A 1 91 ? -28.323 9.991 42.223 1.00 59.88 91 SER A N 1
ATOM 741 C CA . SER A 1 91 ? -27.290 10.303 43.213 1.00 59.88 91 SER A CA 1
ATOM 742 C C . SER A 1 91 ? -25.908 9.917 42.684 1.00 59.88 91 SER A C 1
ATOM 744 O O . SER A 1 91 ? -25.524 8.748 42.684 1.00 59.88 91 SER A O 1
ATOM 746 N N . LEU A 1 92 ? -25.166 10.914 42.198 1.00 62.94 92 LEU A N 1
ATOM 747 C CA . LEU A 1 92 ? -23.743 10.785 41.885 1.00 62.94 92 LEU A CA 1
ATOM 748 C C . LEU A 1 92 ? -22.957 10.735 43.212 1.00 62.94 92 LEU A C 1
ATOM 750 O O . LEU A 1 92 ? -23.127 11.643 44.030 1.00 62.94 92 LEU A O 1
ATOM 754 N N . PRO A 1 93 ? -22.093 9.729 43.455 1.00 63.09 93 PRO A N 1
ATOM 755 C CA . PRO A 1 93 ? -21.282 9.673 44.667 1.00 63.09 93 PRO A CA 1
ATOM 756 C C . PRO A 1 93 ? -20.336 10.883 44.756 1.00 63.09 93 PRO A C 1
ATOM 758 O O . PRO A 1 93 ? -19.779 11.287 43.730 1.00 63.09 93 PRO A O 1
ATOM 761 N N . PRO A 1 94 ? -20.101 11.452 45.955 1.00 59.28 94 PRO A N 1
ATOM 762 C CA . PRO A 1 94 ? -19.226 12.603 46.122 1.00 59.28 94 PRO A CA 1
ATOM 763 C C . PRO A 1 94 ? -17.819 12.312 45.604 1.00 59.28 94 PRO A C 1
ATOM 765 O O . PRO A 1 94 ? -17.158 11.359 46.020 1.00 59.28 94 PRO A O 1
ATOM 768 N N . HIS A 1 95 ? -17.401 13.176 44.686 1.00 60.91 95 HIS A N 1
ATOM 769 C CA . HIS A 1 95 ? -16.109 13.272 44.028 1.00 60.91 95 HIS A CA 1
ATOM 770 C C . HIS A 1 95 ? -14.923 12.982 44.967 1.00 60.91 95 HIS A C 1
ATOM 772 O O . HIS A 1 95 ? -14.377 13.875 45.616 1.00 60.91 95 HIS A O 1
ATOM 778 N N . HIS A 1 96 ? -14.475 11.730 44.997 1.00 59.00 96 HIS A N 1
ATOM 779 C CA . HIS A 1 96 ? -13.145 11.381 45.473 1.00 59.00 96 HIS A CA 1
ATOM 780 C C . HIS A 1 96 ? -12.222 11.474 44.266 1.00 59.00 96 HIS A C 1
ATOM 782 O O . HIS A 1 96 ? -12.257 10.652 43.357 1.00 59.00 96 HIS A O 1
ATOM 788 N N . PHE A 1 97 ? -11.486 12.583 44.261 1.00 57.00 97 PHE A N 1
ATOM 789 C CA . PHE A 1 97 ? -10.332 12.922 43.445 1.00 57.00 97 PHE A CA 1
ATOM 790 C C . PHE A 1 97 ? -9.859 11.802 42.521 1.00 57.00 97 PHE A C 1
ATOM 792 O O . PHE A 1 97 ? -9.427 10.745 42.981 1.00 57.00 97 PHE A O 1
ATOM 799 N N . ILE A 1 98 ? -9.816 12.106 41.223 1.00 55.25 98 ILE A N 1
ATOM 800 C CA . ILE A 1 98 ? -8.927 11.443 40.272 1.00 55.25 98 ILE A CA 1
ATOM 801 C C . ILE A 1 98 ?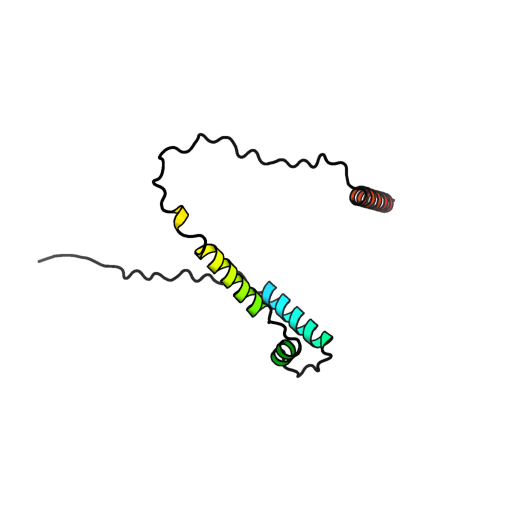 -7.505 11.615 40.817 1.00 55.25 98 ILE A C 1
ATOM 803 O O . ILE A 1 98 ? -6.787 12.565 40.498 1.00 55.25 98 ILE A O 1
ATOM 807 N N . ARG A 1 99 ? -7.095 10.716 41.709 1.00 60.62 99 ARG A N 1
ATOM 808 C CA . ARG A 1 99 ? -5.714 10.586 42.126 1.00 60.62 99 ARG A CA 1
ATOM 809 C C . ARG A 1 99 ? -5.045 9.985 40.905 1.00 60.62 99 ARG A C 1
ATOM 811 O O . ARG A 1 99 ? -5.163 8.789 40.660 1.00 60.62 99 ARG A O 1
ATOM 818 N N . ARG A 1 100 ? -4.431 10.843 40.080 1.00 61.59 100 ARG A N 1
ATOM 819 C CA . ARG A 1 100 ? -3.540 10.399 39.003 1.00 61.59 100 ARG A CA 1
ATOM 820 C C . ARG A 1 100 ? -2.676 9.278 39.585 1.00 61.59 100 ARG A C 1
ATOM 822 O O . ARG A 1 100 ? -2.029 9.542 40.605 1.00 61.59 100 ARG A O 1
ATOM 829 N N . PRO A 1 101 ? -2.645 8.073 38.995 1.00 57.00 101 PRO A N 1
ATOM 830 C CA . PRO A 1 101 ? -1.608 7.126 39.341 1.00 57.00 101 PRO A CA 1
ATOM 831 C C . PRO A 1 101 ? -0.297 7.801 38.944 1.00 57.00 101 PRO A C 1
ATOM 833 O O . PRO A 1 101 ? 0.050 7.904 37.769 1.00 57.00 101 PRO A O 1
ATOM 836 N N . ARG A 1 102 ? 0.396 8.373 39.930 1.00 60.38 102 ARG A N 1
ATOM 837 C CA . ARG A 1 102 ? 1.803 8.706 39.788 1.00 60.38 102 ARG A CA 1
ATOM 838 C C . ARG A 1 102 ? 2.497 7.356 39.807 1.00 60.38 102 ARG A C 1
ATOM 840 O O . ARG A 1 102 ? 2.875 6.889 40.875 1.00 60.38 102 ARG A O 1
ATOM 847 N N . ASN A 1 103 ? 2.593 6.716 38.643 1.00 59.94 103 ASN A N 1
ATOM 848 C CA . ASN A 1 103 ? 3.608 5.700 38.434 1.00 59.94 103 ASN A CA 1
ATOM 849 C C . ASN A 1 103 ? 4.954 6.433 38.474 1.00 59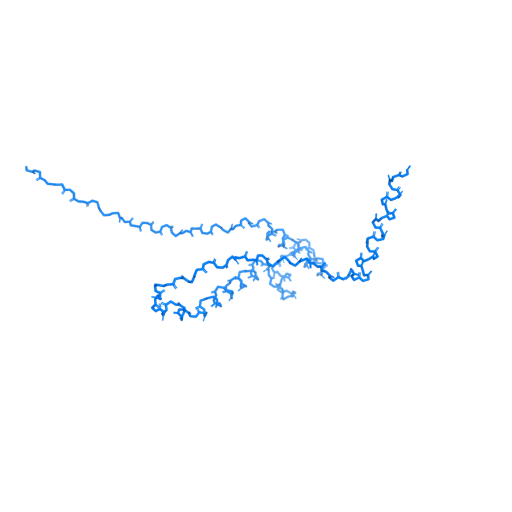.94 103 ASN A C 1
ATOM 851 O O . ASN A 1 103 ? 5.497 6.831 37.447 1.00 59.94 103 ASN A O 1
ATOM 855 N N . VAL A 1 104 ? 5.409 6.762 39.684 1.00 60.09 104 VAL A N 1
ATOM 856 C CA . VAL A 1 104 ? 6.827 6.969 39.925 1.00 60.09 104 VAL A CA 1
ATOM 857 C C . VAL A 1 104 ? 7.373 5.560 39.834 1.00 60.09 104 VAL A C 1
ATOM 859 O O . VAL A 1 104 ? 7.097 4.752 40.715 1.00 60.09 104 VAL A O 1
ATOM 862 N N . LEU A 1 105 ? 8.030 5.261 38.717 1.00 61.59 105 LEU A N 1
ATOM 863 C CA . LEU A 1 105 ? 8.816 4.053 38.533 1.00 61.59 105 LEU A CA 1
ATOM 864 C C . LEU A 1 105 ? 9.863 4.047 39.655 1.00 61.59 105 LEU A C 1
ATOM 866 O O . LEU A 1 105 ? 10.886 4.717 39.569 1.00 61.59 105 LEU A O 1
ATOM 870 N N . SER A 1 106 ? 9.516 3.424 40.778 1.00 60.00 106 SER A N 1
ATOM 871 C CA . SER A 1 106 ? 10.430 3.140 41.887 1.00 60.00 106 SER A CA 1
ATOM 872 C C . SER A 1 106 ? 11.175 1.830 41.656 1.00 60.00 106 SER A C 1
ATOM 874 O O . SER A 1 106 ? 11.955 1.419 42.511 1.00 60.00 106 SER A O 1
ATOM 876 N N . ASP A 1 107 ? 10.923 1.184 40.518 1.00 70.00 107 ASP A N 1
ATOM 877 C CA . ASP A 1 107 ? 11.672 0.022 40.093 1.00 70.00 107 ASP A CA 1
ATOM 878 C C . ASP A 1 107 ? 13.104 0.465 39.765 1.00 70.00 107 ASP A C 1
ATOM 880 O O . ASP A 1 107 ? 13.296 1.483 39.086 1.00 70.00 107 ASP A O 1
ATOM 884 N N . PRO A 1 108 ? 14.118 -0.243 40.291 1.00 70.62 108 PRO A N 1
ATOM 885 C CA . PRO A 1 108 ? 15.499 0.025 39.935 1.00 70.62 108 PRO A CA 1
ATOM 886 C C . PRO A 1 108 ? 15.653 -0.094 38.411 1.00 70.62 108 PRO A C 1
ATOM 888 O O . PRO A 1 108 ? 14.995 -0.941 37.805 1.00 70.62 108 PRO A O 1
ATOM 891 N N . PRO A 1 109 ? 16.485 0.746 37.776 1.00 68.06 109 PRO A N 1
ATOM 892 C CA . PRO A 1 109 ? 16.669 0.690 36.335 1.00 68.06 109 PRO A CA 1
ATOM 893 C C . PRO A 1 109 ? 17.136 -0.707 35.924 1.00 68.06 109 PRO A C 1
ATOM 895 O O . PRO A 1 109 ? 18.145 -1.206 36.424 1.00 68.06 109 PRO A O 1
ATOM 898 N N . ASP A 1 110 ? 16.389 -1.322 35.007 1.00 77.69 110 ASP A N 1
ATOM 899 C CA . ASP A 1 110 ? 16.771 -2.591 34.394 1.00 77.69 110 ASP A CA 1
ATOM 900 C C . ASP A 1 110 ? 18.168 -2.476 33.760 1.00 77.69 110 ASP A C 1
ATOM 902 O O . ASP A 1 110 ? 18.580 -1.398 33.326 1.00 77.69 110 ASP A O 1
ATOM 906 N N . GLU A 1 111 ? 18.886 -3.596 33.658 1.00 79.75 111 GLU A N 1
ATOM 907 C CA . GLU A 1 111 ? 20.286 -3.673 33.203 1.00 79.75 111 GLU A CA 1
ATOM 908 C C . GLU A 1 111 ? 20.542 -2.932 31.874 1.00 79.75 111 GLU A C 1
ATOM 910 O O . GLU A 1 111 ? 21.555 -2.254 31.707 1.00 79.75 111 GLU A O 1
ATOM 915 N N . LEU A 1 112 ? 19.570 -2.971 30.956 1.00 74.75 112 LEU A N 1
ATOM 916 C CA . LEU A 1 112 ? 19.617 -2.241 29.685 1.00 74.75 112 LEU A CA 1
ATOM 917 C C . LEU A 1 112 ? 19.536 -0.719 29.863 1.00 74.75 112 LEU A C 1
ATOM 919 O O . LEU A 1 112 ? 20.217 0.021 29.156 1.00 74.75 112 LEU A O 1
ATOM 923 N N . THR A 1 113 ? 18.718 -0.244 30.800 1.00 81.06 113 THR A N 1
ATOM 924 C CA . THR A 1 113 ? 18.560 1.187 31.096 1.00 81.06 113 THR A CA 1
ATOM 925 C C . THR A 1 113 ? 19.818 1.737 31.765 1.00 81.06 113 THR A C 1
ATOM 927 O O . THR A 1 113 ? 20.275 2.822 31.407 1.00 81.06 113 THR A O 1
ATOM 930 N N . ALA A 1 114 ? 20.424 0.961 32.669 1.00 81.50 114 ALA A N 1
ATOM 931 C CA . ALA A 1 114 ? 21.675 1.326 33.330 1.00 81.50 114 ALA A CA 1
ATOM 932 C C . ALA A 1 114 ? 22.839 1.473 32.334 1.00 81.50 114 ALA A C 1
ATOM 934 O O . ALA A 1 114 ? 23.614 2.428 32.426 1.00 81.50 114 ALA A O 1
ATOM 935 N N . GLU A 1 115 ? 22.945 0.577 31.346 1.00 84.38 115 GLU A N 1
ATOM 936 C CA . GLU A 1 115 ? 24.010 0.673 30.342 1.00 84.38 115 GLU A CA 1
ATOM 937 C C . GLU A 1 115 ? 23.790 1.845 29.374 1.00 84.38 115 GLU A C 1
ATOM 939 O O . GLU A 1 115 ? 24.742 2.533 29.002 1.00 84.38 115 GLU A O 1
ATOM 944 N N . VAL A 1 116 ? 22.534 2.140 29.017 1.00 82.75 116 VAL A N 1
ATOM 945 C CA . VAL A 1 116 ? 22.199 3.316 28.197 1.00 82.75 116 VAL A CA 1
ATOM 946 C C . VAL A 1 116 ? 22.566 4.613 28.922 1.00 82.75 116 VAL A C 1
ATOM 948 O O . VAL A 1 116 ? 23.192 5.480 28.311 1.00 82.75 116 VAL A O 1
ATOM 951 N N . GLU A 1 117 ? 22.266 4.741 30.218 1.00 82.94 117 GLU A N 1
ATOM 952 C CA . GLU A 1 117 ? 22.688 5.909 31.004 1.00 82.94 117 GLU A CA 1
ATOM 953 C C . GLU A 1 117 ? 24.217 6.031 31.081 1.00 82.94 117 GLU A C 1
ATOM 955 O O . GLU A 1 117 ? 24.765 7.122 30.882 1.00 82.94 117 GLU A O 1
ATOM 960 N N . ARG A 1 118 ? 24.927 4.910 31.268 1.00 84.50 118 ARG A N 1
ATOM 961 C CA . ARG A 1 118 ? 26.398 4.861 31.238 1.00 84.50 118 ARG A CA 1
ATOM 962 C C . ARG A 1 118 ? 26.962 5.402 29.926 1.00 84.50 118 ARG A C 1
ATOM 964 O O . ARG A 1 118 ? 27.852 6.251 29.948 1.00 84.50 118 ARG A O 1
ATOM 971 N N . LEU A 1 119 ? 26.422 4.953 28.794 1.00 81.75 119 LEU A N 1
ATOM 972 C CA . LEU A 1 119 ? 26.838 5.406 27.465 1.00 81.75 119 LEU A CA 1
ATOM 973 C C . LEU A 1 119 ? 26.536 6.893 27.245 1.00 81.75 119 LEU A C 1
ATOM 975 O O . LEU A 1 119 ? 27.346 7.602 26.646 1.00 81.75 119 LEU A O 1
ATOM 979 N N . THR A 1 120 ? 25.405 7.392 27.753 1.00 83.94 120 THR A N 1
ATOM 980 C CA . THR A 1 120 ? 25.081 8.823 27.652 1.00 83.94 120 THR A CA 1
ATOM 981 C C . THR A 1 120 ? 25.998 9.703 28.499 1.00 83.94 120 THR A C 1
ATOM 983 O O . THR A 1 120 ? 26.391 10.769 28.027 1.00 83.94 120 THR A O 1
ATOM 986 N N . ASN A 1 121 ? 26.408 9.249 29.687 1.00 82.44 121 ASN A N 1
ATOM 987 C CA . ASN A 1 121 ? 27.373 9.970 30.521 1.00 82.44 121 ASN A CA 1
ATOM 988 C C . ASN A 1 121 ? 28.768 9.990 29.885 1.00 82.44 121 ASN A C 1
ATOM 990 O O . ASN A 1 121 ? 29.375 11.051 29.807 1.00 82.44 121 ASN A O 1
ATOM 994 N N . ILE A 1 122 ? 29.231 8.865 29.326 1.00 83.19 122 ILE A N 1
ATOM 995 C CA . ILE A 1 122 ? 30.511 8.806 28.595 1.00 83.19 122 ILE A CA 1
ATOM 996 C C . ILE A 1 122 ? 30.506 9.766 27.398 1.00 83.19 122 ILE A C 1
ATOM 998 O O . ILE A 1 122 ? 31.476 10.486 27.168 1.00 83.19 122 ILE A O 1
ATOM 1002 N N . ASN A 1 123 ? 29.408 9.807 26.639 1.00 75.56 123 ASN A N 1
ATOM 1003 C CA . ASN A 1 123 ? 29.293 10.728 25.512 1.00 75.56 123 ASN A CA 1
ATOM 1004 C C . ASN A 1 123 ? 29.306 12.188 25.965 1.00 75.56 123 ASN A C 1
ATOM 1006 O O . ASN A 1 123 ? 29.950 13.005 25.311 1.00 75.56 123 ASN A O 1
ATOM 1010 N N . LYS A 1 124 ? 28.633 12.507 27.075 1.00 77.94 124 LYS A N 1
ATOM 1011 C CA . LYS A 1 124 ? 28.621 13.853 27.652 1.00 77.94 124 LYS A CA 1
ATOM 1012 C C . LYS A 1 124 ? 30.022 14.289 28.087 1.00 77.94 124 LYS A C 1
ATOM 1014 O O . LYS A 1 124 ? 30.455 15.368 27.698 1.00 77.94 124 LYS A O 1
ATOM 1019 N N . ASP A 1 125 ? 30.759 13.415 28.766 1.00 72.38 125 ASP A N 1
ATOM 1020 C CA . ASP A 1 125 ? 32.142 13.675 29.183 1.00 72.38 125 ASP A CA 1
ATOM 1021 C C . ASP A 1 125 ? 33.087 13.853 27.979 1.00 72.38 125 ASP A C 1
ATOM 1023 O O . ASP A 1 125 ? 34.031 14.635 28.035 1.00 72.38 125 ASP A O 1
ATOM 1027 N N . MET A 1 126 ? 32.812 13.183 26.853 1.00 64.38 126 MET A N 1
ATOM 1028 C CA . MET A 1 126 ? 33.558 13.349 25.599 1.00 64.38 126 MET A CA 1
ATOM 1029 C C . MET A 1 126 ? 33.180 14.627 24.826 1.00 64.38 126 MET A C 1
ATOM 1031 O O . MET A 1 126 ? 33.947 15.060 23.971 1.00 64.38 126 MET A O 1
ATOM 1035 N N . THR A 1 127 ? 32.011 15.225 25.092 1.00 63.56 127 THR A N 1
ATOM 1036 C CA . THR A 1 127 ? 31.582 16.492 24.461 1.00 63.56 127 THR A CA 1
ATOM 1037 C C . THR A 1 127 ? 31.916 17.733 25.290 1.00 63.56 127 THR A C 1
ATOM 1039 O O . THR A 1 127 ? 31.839 18.839 24.760 1.00 63.56 127 THR A O 1
ATOM 1042 N N . GLU A 1 128 ? 32.273 17.565 26.567 1.00 59.78 128 GLU A N 1
ATOM 1043 C CA . GLU A 1 128 ? 32.707 18.639 27.475 1.00 59.78 128 GLU A CA 1
ATOM 1044 C C . GLU A 1 128 ? 34.251 18.766 27.589 1.00 59.78 128 GLU A C 1
ATOM 1046 O O . GLU A 1 128 ? 34.739 19.552 28.403 1.00 59.78 128 GLU A O 1
ATOM 1051 N N . LEU A 1 129 ? 35.014 18.049 26.746 1.00 53.53 129 LEU A N 1
ATOM 1052 C CA . LEU A 1 129 ? 36.457 18.236 26.489 1.00 53.53 129 LEU A CA 1
ATOM 1053 C C . LEU A 1 129 ? 36.693 18.988 25.172 1.00 53.53 129 LEU A C 1
ATOM 1055 O O . LEU A 1 129 ? 37.641 19.806 25.136 1.00 53.53 129 LEU A O 1
#